Protein AF-A0A2V8WZ99-F1 (afdb_monomer_lite)

pLDDT: mean 81.67, std 11.85, range [50.06, 95.38]

Sequence (83 aa):
MWVARWRENVIQPDGVVQRVLRSAVLGPVSEFASRCEARVLLQSHLASLNSGQRRAEGTMLFAVFVTEHFEPAVLPTLKYATQ

Radius of gyration: 23.27 Å; chains: 1; bounding box: 56×26×65 Å

Foldseek 3Di:
DDKDWDWAFDQALQRDTDTDIDMDDLDDPVVDPDPVRSVVSVCVVCCVVPVPPDDDDDSHDVVCCCVPPNVVVPPPPPDPDDD

Structure (mmCIF, N/CA/C/O backbone):
data_AF-A0A2V8WZ99-F1
#
_entry.id   AF-A0A2V8WZ99-F1
#
loop_
_atom_site.group_PDB
_atom_site.id
_atom_site.type_symbol
_atom_site.label_atom_id
_atom_site.label_alt_id
_atom_site.label_comp_id
_atom_site.label_asym_id
_atom_site.label_entity_id
_atom_site.label_seq_id
_atom_site.pdbx_PDB_ins_code
_atom_site.Cartn_x
_atom_site.Cartn_y
_atom_site.Cartn_z
_atom_site.occupancy
_atom_site.B_iso_or_equiv
_atom_site.auth_seq_id
_atom_site.auth_comp_id
_atom_site.auth_asym_id
_atom_site.auth_atom_id
_atom_site.pdbx_PDB_model_num
ATOM 1 N N . MET A 1 1 ? 6.898 -6.982 -21.961 1.00 91.25 1 MET A N 1
ATOM 2 C CA . MET A 1 1 ? 6.358 -6.015 -20.981 1.00 91.25 1 MET A CA 1
ATOM 3 C C . MET A 1 1 ? 7.289 -5.926 -19.787 1.00 91.25 1 MET A C 1
ATOM 5 O O . MET A 1 1 ? 7.774 -6.964 -19.349 1.00 91.25 1 MET A O 1
ATOM 9 N N . TRP A 1 2 ? 7.507 -4.729 -19.249 1.00 93.31 2 TRP A N 1
ATOM 10 C CA . TRP A 1 2 ? 8.101 -4.538 -17.929 1.00 93.31 2 TRP A CA 1
ATOM 11 C C . TRP A 1 2 ? 7.011 -4.584 -16.860 1.00 93.31 2 TRP A C 1
ATOM 13 O O . TRP A 1 2 ? 6.014 -3.865 -16.937 1.00 93.31 2 TRP A O 1
ATOM 23 N N . VAL A 1 3 ? 7.205 -5.442 -15.859 1.00 94.12 3 VAL A N 1
ATOM 24 C CA . VAL A 1 3 ? 6.283 -5.605 -14.730 1.00 94.12 3 VAL A CA 1
ATOM 25 C C . VAL A 1 3 ? 7.057 -5.409 -13.435 1.00 94.12 3 VAL A C 1
ATOM 27 O O . VAL A 1 3 ? 8.001 -6.144 -13.145 1.00 94.12 3 VAL A O 1
ATOM 30 N N . ALA A 1 4 ? 6.642 -4.425 -12.649 1.00 93.19 4 ALA A N 1
ATOM 31 C CA . ALA A 1 4 ? 7.125 -4.218 -11.299 1.00 93.19 4 ALA A CA 1
ATOM 32 C C . ALA A 1 4 ? 6.414 -5.146 -10.320 1.00 93.19 4 ALA A C 1
ATOM 34 O O . ALA A 1 4 ? 5.216 -5.402 -10.446 1.00 93.19 4 ALA A O 1
ATOM 35 N N . ARG A 1 5 ? 7.150 -5.615 -9.311 1.00 93.94 5 ARG A N 1
ATOM 36 C CA . ARG A 1 5 ? 6.619 -6.383 -8.183 1.00 93.94 5 ARG A CA 1
ATOM 37 C C . ARG A 1 5 ? 7.238 -5.865 -6.896 1.00 93.94 5 ARG A C 1
ATOM 39 O O . ARG A 1 5 ? 8.456 -5.720 -6.822 1.00 93.94 5 ARG A O 1
ATOM 46 N N . TRP A 1 6 ? 6.413 -5.605 -5.892 1.00 92.81 6 TRP A N 1
ATOM 47 C CA . TRP A 1 6 ? 6.864 -5.158 -4.576 1.00 92.81 6 TRP A CA 1
ATOM 48 C C . TRP A 1 6 ? 5.979 -5.745 -3.484 1.00 92.81 6 TRP A C 1
ATOM 50 O O . TRP A 1 6 ? 4.892 -6.260 -3.742 1.00 92.81 6 TRP A O 1
ATOM 60 N N . ARG A 1 7 ? 6.473 -5.702 -2.249 1.00 91.94 7 ARG A N 1
ATOM 61 C CA . ARG A 1 7 ? 5.704 -6.094 -1.071 1.00 91.94 7 ARG A CA 1
ATOM 62 C C . ARG A 1 7 ? 5.311 -4.847 -0.305 1.00 91.94 7 ARG A C 1
ATOM 64 O O . ARG A 1 7 ? 6.181 -4.067 0.072 1.00 91.94 7 ARG A O 1
ATOM 71 N N . GLU A 1 8 ? 4.023 -4.703 -0.061 1.00 90.38 8 GLU A N 1
ATOM 72 C CA . GLU A 1 8 ? 3.446 -3.598 0.688 1.00 90.38 8 GLU A CA 1
ATOM 73 C C . GLU A 1 8 ? 2.866 -4.127 2.000 1.00 90.38 8 GLU A C 1
ATOM 75 O O . GLU A 1 8 ? 2.214 -5.169 2.016 1.00 90.38 8 GLU A O 1
ATOM 80 N N . ASN A 1 9 ? 3.119 -3.430 3.104 1.00 88.00 9 ASN A N 1
ATOM 81 C CA . ASN A 1 9 ? 2.474 -3.734 4.377 1.00 88.00 9 ASN A CA 1
ATOM 82 C C . ASN A 1 9 ? 1.116 -3.028 4.391 1.00 88.00 9 ASN A C 1
ATOM 84 O O . ASN A 1 9 ? 1.084 -1.811 4.287 1.00 88.00 9 ASN A O 1
ATOM 88 N N . VAL A 1 10 ? 0.008 -3.742 4.519 1.00 86.12 10 VAL A N 1
ATOM 89 C CA . VAL A 1 10 ? -1.359 -3.196 4.584 1.00 86.12 10 VAL A CA 1
ATOM 90 C C . VAL A 1 10 ? -1.910 -3.474 5.976 1.00 86.12 10 VAL A C 1
ATOM 92 O O . VAL A 1 10 ? -1.740 -4.590 6.456 1.00 86.12 10 VAL A O 1
ATOM 95 N N . ILE A 1 11 ? -2.523 -2.486 6.630 1.00 84.56 11 ILE A N 1
ATOM 96 C CA . ILE A 1 11 ? -3.186 -2.723 7.916 1.00 84.56 11 ILE A CA 1
ATOM 97 C C . ILE A 1 11 ? -4.597 -3.225 7.620 1.00 84.56 11 ILE A C 1
ATOM 99 O O . ILE A 1 11 ? -5.341 -2.588 6.879 1.00 84.56 11 ILE A O 1
ATOM 103 N N . GLN A 1 12 ? -4.933 -4.397 8.133 1.00 85.31 12 GLN A N 1
ATOM 104 C CA . GLN A 1 12 ? -6.231 -5.021 7.940 1.00 85.31 12 GLN A CA 1
ATOM 105 C C . GLN A 1 12 ? -7.287 -4.399 8.871 1.00 85.31 12 GLN A C 1
ATOM 107 O O . GLN A 1 12 ? -6.941 -3.695 9.823 1.00 85.31 12 GLN A O 1
ATOM 112 N N . PRO A 1 13 ? -8.586 -4.643 8.621 1.00 75.06 13 PRO A N 1
ATOM 113 C CA . PRO A 1 13 ? -9.666 -4.152 9.480 1.00 75.06 13 PRO A CA 1
ATOM 114 C C . PRO A 1 13 ? -9.628 -4.659 10.932 1.00 75.06 13 PRO A C 1
ATOM 116 O O . PRO A 1 13 ? -10.212 -4.028 11.806 1.00 75.06 13 PRO A O 1
ATOM 119 N N . ASP A 1 14 ? -8.949 -5.778 11.189 1.00 73.31 14 ASP A N 1
ATOM 120 C CA . ASP A 1 14 ? -8.635 -6.317 12.523 1.00 73.31 14 ASP A CA 1
ATOM 121 C C . ASP A 1 14 ? -7.346 -5.710 13.126 1.00 73.31 14 ASP A C 1
ATOM 123 O O . ASP A 1 14 ? -6.872 -6.140 14.176 1.00 73.31 14 ASP A O 1
ATOM 127 N N . GLY A 1 15 ? -6.746 -4.727 12.447 1.00 73.62 15 GLY A N 1
ATOM 128 C CA . GLY A 1 15 ? -5.482 -4.099 12.819 1.00 73.62 15 GLY A CA 1
ATOM 129 C C . GLY A 1 15 ? -4.236 -4.899 12.429 1.00 73.62 15 GLY A C 1
ATOM 130 O O . GLY A 1 15 ? -3.120 -4.405 12.609 1.00 73.62 15 GLY A O 1
ATOM 131 N N . VAL A 1 16 ? -4.372 -6.108 11.872 1.00 85.31 16 VAL A N 1
ATOM 132 C CA . VAL A 1 16 ? -3.220 -6.948 11.531 1.00 85.31 16 VAL A CA 1
ATOM 133 C C . VAL A 1 16 ? -2.500 -6.385 10.315 1.00 85.31 16 VAL A C 1
ATOM 135 O O . VAL A 1 16 ? -3.076 -6.147 9.257 1.00 85.31 16 VAL A O 1
ATOM 138 N N . VAL A 1 17 ? -1.186 -6.210 10.426 1.00 86.12 17 VAL A N 1
ATOM 139 C CA . VAL A 1 17 ? -0.371 -5.806 9.281 1.00 86.12 17 VAL A CA 1
ATOM 140 C C . VAL A 1 17 ? -0.088 -7.019 8.402 1.00 86.12 17 VAL A C 1
ATOM 142 O O . VAL A 1 17 ? 0.698 -7.896 8.759 1.00 86.12 17 VAL A O 1
ATOM 145 N N . GLN A 1 18 ? -0.674 -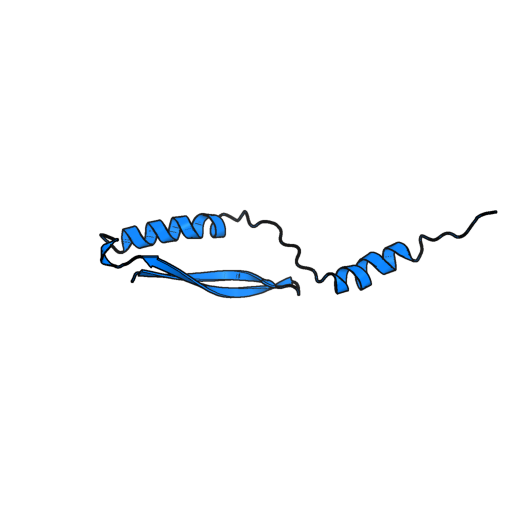7.046 7.210 1.00 90.38 18 GLN A N 1
ATOM 146 C CA . GLN A 1 18 ? -0.416 -8.075 6.214 1.00 90.38 18 GLN A CA 1
ATOM 147 C C . GLN A 1 18 ? 0.576 -7.588 5.159 1.00 90.38 18 GLN A C 1
ATOM 149 O O . GLN A 1 18 ? 0.436 -6.511 4.580 1.00 90.38 18 GLN A O 1
ATOM 154 N N . ARG A 1 19 ? 1.569 -8.424 4.843 1.00 91.62 19 ARG A N 1
ATOM 155 C CA . ARG A 1 19 ? 2.515 -8.168 3.754 1.00 91.62 19 ARG A CA 1
ATOM 156 C C . ARG A 1 19 ? 1.962 -8.712 2.440 1.00 91.62 19 ARG A C 1
ATOM 158 O O . ARG A 1 19 ? 2.002 -9.914 2.190 1.00 91.62 19 ARG A O 1
ATOM 165 N N . VAL A 1 20 ? 1.465 -7.822 1.593 1.00 92.56 20 VAL A N 1
ATOM 166 C CA . VAL A 1 20 ? 0.794 -8.161 0.336 1.00 92.56 20 VAL A CA 1
ATOM 167 C C . VAL A 1 20 ? 1.763 -8.011 -0.831 1.00 92.56 20 VAL A C 1
ATOM 169 O O . VAL A 1 20 ? 2.469 -7.009 -0.951 1.00 92.56 20 VAL A O 1
ATOM 172 N N . LEU A 1 21 ? 1.807 -9.016 -1.707 1.00 95.38 21 LEU A N 1
ATOM 173 C CA . LEU A 1 21 ? 2.513 -8.912 -2.980 1.00 95.38 21 LEU A CA 1
ATOM 174 C C . LEU A 1 21 ? 1.670 -8.074 -3.948 1.00 95.38 21 LEU A C 1
ATOM 176 O O . 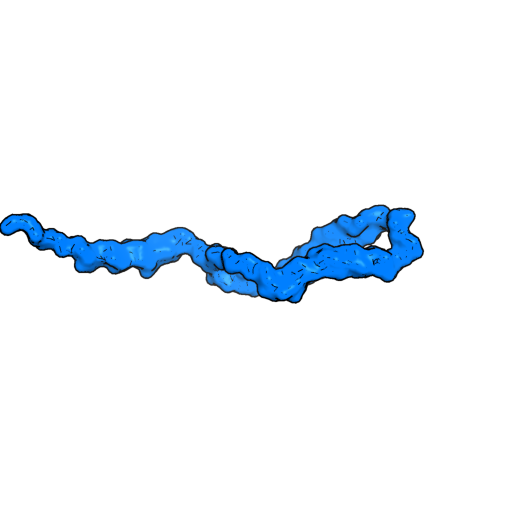LEU A 1 21 ? 0.543 -8.437 -4.275 1.00 95.38 21 LEU A O 1
ATOM 180 N N . ARG A 1 22 ? 2.233 -6.963 -4.413 1.00 93.62 22 ARG A N 1
ATOM 181 C CA . ARG A 1 22 ? 1.644 -6.073 -5.413 1.00 93.62 22 ARG A CA 1
ATOM 182 C C . ARG A 1 22 ? 2.438 -6.150 -6.709 1.00 93.62 22 ARG A C 1
ATOM 184 O O . ARG A 1 22 ? 3.625 -6.491 -6.715 1.00 93.62 22 ARG A O 1
ATOM 191 N N . SER A 1 23 ? 1.784 -5.806 -7.810 1.00 94.56 23 SER A N 1
ATOM 192 C CA . SER A 1 23 ? 2.432 -5.665 -9.107 1.00 94.56 23 SER A CA 1
ATOM 193 C C . SER A 1 23 ? 1.789 -4.570 -9.938 1.00 94.56 23 SER A C 1
ATOM 195 O O . SER A 1 23 ? 0.580 -4.374 -9.850 1.00 94.56 23 SER A O 1
ATOM 197 N N . ALA A 1 24 ? 2.582 -3.925 -10.789 1.00 93.75 24 ALA A N 1
ATOM 198 C CA . ALA A 1 24 ? 2.110 -2.959 -11.774 1.00 93.75 24 ALA A CA 1
ATOM 199 C C . ALA A 1 24 ? 2.865 -3.131 -13.090 1.00 93.75 24 ALA A C 1
ATOM 201 O O . ALA A 1 24 ? 4.054 -3.463 -13.105 1.00 93.75 24 ALA A O 1
ATOM 202 N N . VAL A 1 25 ? 2.169 -2.907 -14.200 1.00 94.81 25 VAL A N 1
ATOM 203 C CA . VAL A 1 25 ? 2.782 -2.853 -15.528 1.00 94.81 25 VAL A CA 1
ATOM 204 C C . VAL A 1 25 ? 3.408 -1.474 -15.692 1.00 94.81 25 VAL A C 1
ATOM 206 O O . VAL A 1 25 ? 2.717 -0.473 -15.551 1.00 94.81 25 VAL A O 1
ATOM 209 N N . LEU A 1 26 ? 4.712 -1.431 -15.967 1.00 92.06 26 LEU A N 1
ATOM 210 C CA . LEU A 1 26 ? 5.430 -0.175 -16.208 1.00 92.06 26 LEU A CA 1
ATOM 211 C C . LEU A 1 26 ? 5.334 0.252 -17.678 1.00 92.06 26 LEU A C 1
ATOM 213 O O . LEU A 1 26 ? 5.351 1.441 -17.959 1.00 92.06 26 LEU A O 1
ATOM 217 N N . GLY A 1 27 ? 5.222 -0.717 -18.595 1.00 92.75 27 GLY A N 1
ATOM 218 C CA . GLY A 1 27 ? 5.016 -0.485 -20.026 1.00 92.75 27 GLY A CA 1
ATOM 219 C C . GLY A 1 27 ? 5.605 -1.589 -20.923 1.00 92.75 27 GLY A C 1
ATOM 220 O O . GLY A 1 27 ? 6.143 -2.592 -20.429 1.00 92.75 27 GLY A O 1
ATOM 221 N N . PRO A 1 28 ? 5.484 -1.458 -22.253 1.00 94.62 28 PRO A N 1
ATOM 222 C CA . PRO A 1 28 ? 6.181 -2.270 -23.251 1.00 94.62 28 PRO A CA 1
ATOM 223 C C . PRO A 1 28 ? 7.703 -2.226 -23.095 1.00 94.62 28 PRO A C 1
ATOM 225 O O . PRO A 1 28 ? 8.266 -1.257 -22.612 1.00 94.62 28 PRO A O 1
ATOM 228 N N . VAL A 1 29 ? 8.402 -3.278 -23.533 1.00 91.56 29 VAL A N 1
ATOM 229 C CA . VAL A 1 29 ? 9.882 -3.296 -23.479 1.00 91.56 29 VAL A CA 1
ATOM 230 C C . VAL A 1 29 ? 10.486 -2.280 -24.451 1.00 91.56 29 VAL A C 1
ATOM 232 O O . VAL A 1 29 ? 11.546 -1.743 -24.169 1.00 91.56 29 VAL A O 1
ATOM 235 N N . SER A 1 30 ? 9.788 -1.986 -25.549 1.00 93.38 30 SER A N 1
ATOM 236 C CA . SER A 1 30 ? 10.187 -1.011 -26.567 1.00 93.38 30 SER A CA 1
ATOM 237 C C . SER A 1 30 ? 10.177 0.441 -26.089 1.00 93.38 30 SER A C 1
ATOM 239 O O . SER A 1 30 ? 10.832 1.270 -26.704 1.00 93.38 30 SER A O 1
ATOM 241 N N . GLU A 1 31 ? 9.437 0.756 -25.024 1.00 91.19 31 GLU A N 1
ATOM 242 C CA . GLU A 1 31 ? 9.333 2.122 -24.490 1.00 91.19 31 GLU A CA 1
ATOM 243 C C . GLU A 1 31 ? 10.475 2.484 -23.532 1.00 91.19 31 GLU A C 1
ATOM 245 O O . GLU A 1 31 ? 10.607 3.643 -23.161 1.00 91.19 31 GLU A O 1
ATOM 250 N N . PHE A 1 32 ? 11.315 1.517 -23.145 1.00 89.69 32 PHE A N 1
ATOM 251 C CA . PHE A 1 32 ? 12.440 1.745 -22.240 1.00 89.69 32 PHE A CA 1
ATOM 252 C C . PHE A 1 32 ? 13.748 1.408 -22.943 1.00 89.69 32 PHE A C 1
ATOM 254 O O . PHE A 1 32 ? 13.966 0.267 -23.355 1.00 89.69 32 PHE A O 1
ATOM 261 N N . ALA A 1 33 ? 14.663 2.373 -23.003 1.00 85.69 33 ALA A N 1
ATOM 262 C CA . ALA A 1 33 ? 15.985 2.173 -23.590 1.00 85.69 33 ALA A CA 1
ATOM 263 C C . ALA A 1 33 ? 16.847 1.228 -22.736 1.00 85.69 33 ALA A C 1
ATOM 265 O O . ALA A 1 33 ? 17.776 0.587 -23.229 1.00 85.69 33 ALA A O 1
ATOM 266 N N . SER A 1 34 ? 16.553 1.126 -21.434 1.00 89.94 34 SER A N 1
ATOM 267 C CA . SER A 1 34 ? 17.266 0.229 -20.527 1.00 89.94 34 SER A CA 1
ATOM 268 C C . SER A 1 34 ? 16.434 -0.199 -19.318 1.00 89.94 34 SER A C 1
ATOM 270 O O . SER A 1 34 ? 15.477 0.453 -18.903 1.00 89.94 34 SER A O 1
ATOM 272 N N . ARG A 1 35 ? 16.885 -1.267 -18.650 1.00 89.50 35 ARG A N 1
ATOM 273 C CA . ARG A 1 35 ? 16.361 -1.673 -17.335 1.00 89.50 35 ARG A CA 1
ATOM 274 C C . ARG A 1 35 ? 16.510 -0.573 -16.272 1.00 89.50 35 ARG A C 1
ATOM 276 O O . ARG A 1 35 ? 15.745 -0.559 -15.309 1.00 89.50 35 ARG A O 1
ATOM 283 N N . CYS A 1 36 ? 17.507 0.306 -16.406 1.00 92.06 36 CYS A N 1
ATOM 284 C CA . CYS A 1 36 ? 17.742 1.400 -15.464 1.00 92.06 36 CYS A CA 1
ATOM 285 C C . CYS A 1 36 ? 16.576 2.396 -15.483 1.00 92.06 36 CYS A C 1
ATOM 287 O O . CYS A 1 36 ? 16.047 2.746 -14.435 1.00 92.06 36 CYS A O 1
ATOM 289 N N . GLU A 1 37 ? 16.106 2.756 -16.674 1.00 92.06 37 GLU A N 1
ATOM 290 C CA . GLU A 1 37 ? 14.980 3.671 -16.864 1.00 92.06 37 GLU A CA 1
ATOM 291 C C . GLU A 1 37 ? 13.685 3.119 -16.247 1.00 92.06 37 GLU A C 1
ATOM 293 O O . GLU A 1 37 ? 13.027 3.791 -15.453 1.00 92.06 37 GLU A O 1
ATOM 298 N N . ALA A 1 38 ? 13.393 1.834 -16.480 1.00 91.31 38 ALA A N 1
ATOM 299 C CA . ALA A 1 38 ? 12.268 1.153 -15.838 1.00 91.31 38 ALA A CA 1
ATOM 300 C C . ALA A 1 38 ? 12.391 1.128 -14.298 1.00 91.31 38 ALA A C 1
ATOM 302 O O . ALA A 1 38 ? 11.390 1.211 -13.584 1.00 91.31 38 ALA A O 1
ATOM 303 N N . ARG A 1 39 ? 13.617 1.039 -13.757 1.00 91.12 39 ARG A N 1
ATOM 304 C CA . ARG A 1 39 ? 13.860 1.121 -12.306 1.00 91.12 39 ARG A CA 1
ATOM 305 C C . ARG A 1 39 ? 13.630 2.521 -11.748 1.00 91.12 39 ARG A C 1
ATOM 307 O O . ARG A 1 39 ? 13.106 2.615 -10.644 1.00 91.12 39 ARG A O 1
ATOM 314 N N . VAL A 1 40 ? 14.013 3.573 -12.469 1.00 92.50 40 VAL A N 1
ATOM 315 C CA . VAL A 1 40 ? 13.762 4.963 -12.052 1.00 92.50 40 VAL A CA 1
ATOM 316 C C . VAL A 1 40 ? 12.259 5.215 -11.975 1.00 92.50 40 VAL A C 1
ATOM 318 O O . VAL A 1 40 ? 11.777 5.710 -10.959 1.00 92.50 40 VAL A O 1
ATOM 321 N N . LEU A 1 41 ? 11.503 4.775 -12.984 1.00 91.19 41 LEU A N 1
ATOM 322 C CA . LEU A 1 41 ? 10.043 4.887 -12.977 1.00 91.19 41 LEU A CA 1
ATOM 323 C C . LEU A 1 41 ? 9.423 4.121 -11.798 1.00 91.19 41 LEU A C 1
ATOM 325 O O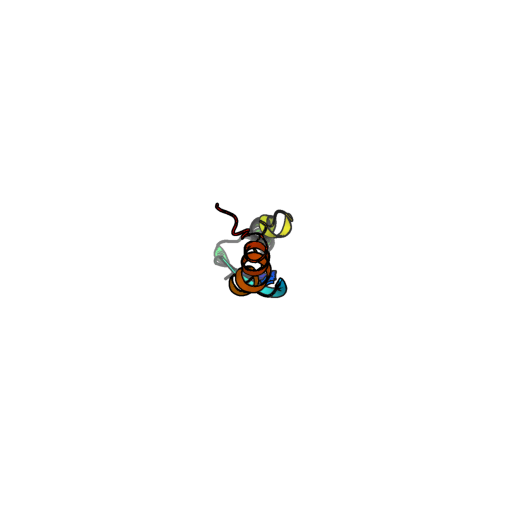 . LEU A 1 41 ? 8.571 4.654 -11.085 1.00 91.19 41 LEU A O 1
ATOM 329 N N . LEU A 1 42 ? 9.902 2.901 -11.526 1.00 91.75 42 LEU A N 1
ATOM 330 C CA . LEU A 1 42 ? 9.493 2.144 -10.342 1.00 91.75 42 LEU A CA 1
ATOM 331 C C . LEU A 1 42 ? 9.830 2.879 -9.035 1.00 91.75 42 LEU A C 1
ATOM 333 O O . LEU A 1 42 ? 9.020 2.890 -8.113 1.00 91.75 42 LEU A O 1
ATOM 337 N N . GLN A 1 43 ? 11.011 3.485 -8.933 1.00 91.62 43 GLN A N 1
ATOM 338 C CA . GLN A 1 43 ? 11.420 4.218 -7.739 1.00 91.62 43 GLN A CA 1
ATOM 339 C C . GLN A 1 43 ? 10.502 5.413 -7.479 1.00 91.62 43 GLN A C 1
ATOM 341 O O . GLN A 1 43 ? 10.055 5.575 -6.347 1.00 91.62 43 GLN A O 1
ATOM 346 N N . SER A 1 44 ? 10.160 6.188 -8.511 1.00 90.19 44 SER A N 1
ATOM 347 C CA . SER A 1 44 ? 9.188 7.281 -8.399 1.00 90.19 44 SER A CA 1
ATOM 348 C C . SER A 1 44 ? 7.812 6.774 -7.967 1.00 90.19 44 SER A C 1
ATOM 350 O O . SER A 1 44 ? 7.192 7.360 -7.083 1.00 90.19 44 SER A O 1
ATOM 352 N N . HIS A 1 45 ? 7.360 5.643 -8.516 1.00 87.44 45 HIS A N 1
ATOM 353 C CA . HIS A 1 45 ? 6.089 5.026 -8.129 1.00 87.44 45 HIS A CA 1
ATOM 354 C C . HIS A 1 45 ? 6.072 4.583 -6.656 1.00 87.44 45 HIS A C 1
ATOM 356 O O . HIS A 1 45 ? 5.067 4.728 -5.966 1.00 87.44 45 HIS A O 1
ATOM 362 N N . LEU A 1 46 ? 7.186 4.045 -6.152 1.00 90.31 46 LEU A N 1
ATOM 363 C CA . LEU A 1 46 ? 7.305 3.601 -4.760 1.00 90.31 46 LEU A CA 1
ATOM 364 C C . LEU A 1 46 ? 7.691 4.724 -3.791 1.00 90.31 46 LEU A C 1
ATOM 366 O O . LEU A 1 46 ? 7.651 4.504 -2.584 1.00 90.31 46 LEU A O 1
ATOM 370 N N . ALA A 1 47 ? 8.073 5.908 -4.274 1.00 89.19 47 ALA A N 1
ATOM 371 C CA . ALA A 1 47 ? 8.536 7.000 -3.423 1.00 89.19 47 ALA A CA 1
ATOM 372 C C . ALA A 1 47 ? 7.456 7.452 -2.432 1.00 89.19 47 ALA A C 1
ATOM 374 O O . ALA A 1 47 ? 7.756 7.644 -1.257 1.00 89.19 47 ALA A O 1
ATOM 375 N N . SER A 1 48 ? 6.196 7.538 -2.870 1.00 79.06 48 SER A N 1
ATOM 376 C CA . SER A 1 48 ? 5.066 7.865 -1.992 1.00 79.06 48 SER A CA 1
ATOM 377 C C . SER A 1 48 ? 4.876 6.807 -0.902 1.00 79.06 48 SER A C 1
ATOM 379 O O . SER A 1 48 ? 4.781 7.154 0.274 1.00 79.06 48 SER A O 1
ATOM 381 N N . LEU A 1 49 ? 4.923 5.520 -1.267 1.00 80.75 49 LEU A N 1
ATOM 382 C CA . LEU A 1 49 ? 4.816 4.395 -0.331 1.00 80.75 49 LEU A CA 1
ATOM 383 C C . LEU A 1 49 ? 5.975 4.363 0.677 1.00 80.75 49 LEU A C 1
ATOM 385 O O . LEU A 1 49 ? 5.768 4.075 1.853 1.00 80.75 49 LEU A O 1
ATOM 389 N N . ASN A 1 50 ? 7.190 4.670 0.225 1.00 84.00 50 ASN A N 1
ATOM 390 C CA . ASN A 1 50 ? 8.401 4.630 1.045 1.00 84.00 50 ASN A CA 1
ATOM 391 C C . ASN A 1 50 ? 8.637 5.910 1.856 1.00 84.00 50 ASN A C 1
ATOM 393 O O . ASN A 1 50 ? 9.481 5.905 2.747 1.00 84.00 50 ASN A O 1
ATOM 397 N N . SER A 1 51 ? 7.915 6.996 1.569 1.00 83.12 51 SER A N 1
ATOM 398 C CA . SER A 1 51 ? 8.096 8.297 2.228 1.00 83.12 51 SER A CA 1
ATOM 399 C C . SER A 1 51 ? 7.779 8.287 3.727 1.00 83.12 51 SER A C 1
ATOM 401 O O . SER A 1 51 ? 8.053 9.263 4.421 1.00 83.12 51 SER A O 1
ATOM 403 N N . GLY A 1 52 ? 7.150 7.219 4.228 1.00 72.44 52 GLY A N 1
ATOM 404 C CA . GLY A 1 52 ? 6.661 7.146 5.602 1.00 72.44 52 GLY A CA 1
ATOM 405 C C . GLY A 1 52 ? 5.449 8.045 5.869 1.00 72.44 52 GLY A C 1
ATOM 406 O O . GLY A 1 52 ? 4.865 7.955 6.944 1.00 72.44 52 GLY A O 1
ATOM 407 N N . GLN A 1 53 ? 5.006 8.852 4.895 1.00 70.25 53 GLN A N 1
ATOM 408 C CA . GLN A 1 53 ? 3.808 9.690 4.986 1.00 70.25 53 GLN A CA 1
ATOM 409 C C . GLN A 1 53 ? 2.541 8.892 4.683 1.00 70.25 53 GLN A C 1
ATOM 411 O O . GLN A 1 53 ? 1.717 9.266 3.846 1.00 70.25 53 GLN A O 1
ATOM 416 N N . ARG A 1 54 ? 2.383 7.746 5.347 1.00 67.62 54 ARG A N 1
ATOM 417 C CA . ARG A 1 54 ? 1.150 6.987 5.206 1.00 67.62 54 ARG A CA 1
ATOM 418 C C . ARG A 1 54 ? 0.035 7.754 5.905 1.00 67.62 54 ARG A C 1
ATOM 420 O O . ARG A 1 54 ? 0.158 8.103 7.077 1.00 67.62 54 ARG A O 1
ATOM 427 N N . ARG A 1 55 ? -1.054 8.016 5.181 1.00 67.44 55 ARG A N 1
ATOM 428 C CA . ARG A 1 55 ? -2.278 8.546 5.783 1.00 67.44 55 ARG A CA 1
ATOM 429 C C . ARG A 1 55 ? -2.699 7.597 6.906 1.00 67.44 55 ARG A C 1
ATOM 431 O O . ARG A 1 55 ? -2.672 6.385 6.712 1.00 67.44 55 ARG A O 1
ATOM 438 N N . ALA A 1 56 ? -3.065 8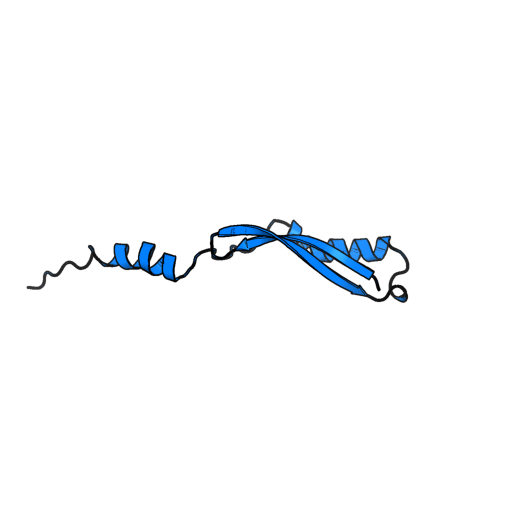.145 8.064 1.00 65.06 56 ALA A N 1
ATOM 439 C CA . ALA A 1 56 ? -3.682 7.352 9.117 1.00 65.06 56 ALA A CA 1
ATOM 440 C C . ALA A 1 56 ? -4.972 6.737 8.555 1.00 65.06 56 ALA A C 1
ATOM 442 O O . ALA A 1 56 ? -5.907 7.455 8.194 1.00 65.06 56 ALA A O 1
ATOM 443 N N . GLU A 1 57 ? -4.981 5.418 8.414 1.00 64.88 57 GLU A N 1
ATOM 444 C CA . GLU A 1 57 ? -6.165 4.654 8.043 1.00 64.88 57 GLU A CA 1
ATOM 445 C C . GLU A 1 57 ? -6.841 4.215 9.345 1.00 64.88 57 GLU A C 1
ATOM 447 O O . GLU A 1 57 ? -6.170 3.774 10.276 1.00 64.88 57 GLU A O 1
ATOM 452 N N . GLY A 1 58 ? -8.158 4.404 9.456 1.00 63.91 58 GLY A N 1
ATOM 453 C CA . GLY A 1 58 ? -8.914 3.905 10.602 1.00 63.91 58 GLY A CA 1
ATOM 454 C C . GLY A 1 58 ? -8.961 2.382 10.545 1.00 63.91 58 GLY A C 1
ATOM 455 O O . GLY A 1 58 ? -9.570 1.819 9.642 1.00 63.91 58 GLY A O 1
ATOM 456 N N . THR A 1 59 ? -8.303 1.719 11.490 1.00 68.88 59 THR A N 1
ATOM 457 C CA . THR A 1 59 ? -8.087 0.261 11.509 1.00 68.88 59 THR A CA 1
ATOM 458 C C . THR A 1 59 ? -9.062 -0.456 12.432 1.00 68.88 59 THR A C 1
ATOM 460 O O . THR A 1 59 ? -8.687 -1.399 13.121 1.00 68.88 59 THR A O 1
ATOM 463 N N . MET A 1 60 ? -10.292 0.044 12.528 1.00 72.62 60 MET A N 1
ATOM 464 C CA . MET A 1 60 ? -11.277 -0.477 13.465 1.00 72.62 60 MET A CA 1
ATOM 465 C C . MET A 1 60 ? -12.578 -0.786 12.753 1.00 72.62 60 MET A C 1
ATOM 467 O O . MET A 1 60 ? -13.114 0.024 11.993 1.00 72.62 60 MET A O 1
ATOM 471 N N . LEU A 1 61 ? -13.116 -1.958 13.067 1.00 74.06 61 LEU A N 1
ATOM 472 C CA . LEU A 1 61 ? -14.471 -2.304 12.694 1.00 74.06 61 LEU A CA 1
ATOM 473 C C . LEU A 1 61 ? -15.445 -1.416 13.464 1.00 74.06 61 LEU A C 1
ATOM 475 O O . LEU A 1 61 ? -15.396 -1.323 14.682 1.00 74.06 61 LEU A O 1
ATOM 479 N N . PHE A 1 62 ? -16.389 -0.798 12.769 1.00 70.44 62 PHE A N 1
ATOM 480 C CA . PHE A 1 62 ? -17.401 0.030 13.420 1.00 70.44 62 PHE A CA 1
ATOM 481 C C . PHE A 1 62 ? -18.240 -0.750 14.445 1.00 70.44 62 PHE A C 1
ATOM 483 O O . PHE A 1 62 ? -18.683 -0.182 15.430 1.00 70.44 62 PHE A O 1
ATOM 490 N N . ALA A 1 63 ? -18.417 -2.05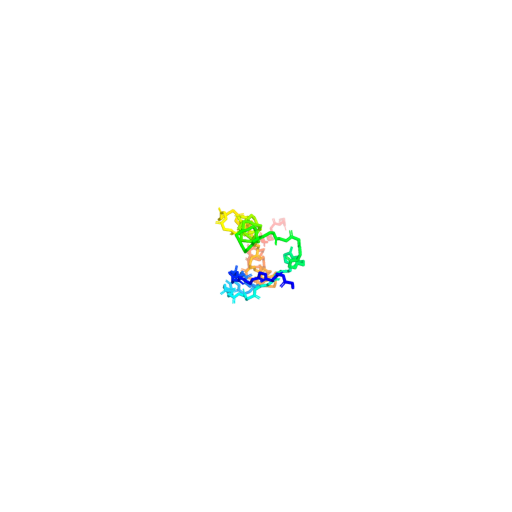9 14.256 1.00 75.81 63 ALA A N 1
ATOM 491 C CA . ALA A 1 63 ? -19.071 -2.910 15.247 1.00 75.81 63 ALA A CA 1
ATOM 492 C C . ALA A 1 63 ? -18.286 -2.943 16.565 1.00 75.81 63 ALA A C 1
ATOM 494 O O . ALA A 1 63 ? -18.882 -2.728 17.615 1.00 75.81 63 ALA A O 1
ATOM 495 N N . VAL A 1 64 ? -16.961 -3.111 16.483 1.00 72.75 64 VAL A N 1
ATOM 496 C CA . VAL A 1 64 ? -16.025 -2.978 17.613 1.00 72.75 64 VAL A CA 1
ATOM 497 C C . VAL A 1 64 ? -16.145 -1.574 18.196 1.00 72.75 64 VAL A C 1
ATOM 499 O O . VAL A 1 64 ? -16.367 -1.417 19.384 1.00 72.75 64 VAL A O 1
ATOM 502 N N . PHE A 1 65 ? -16.148 -0.539 17.357 1.00 81.81 65 PHE A N 1
ATOM 503 C CA . PHE A 1 65 ? -16.340 0.826 17.839 1.00 81.81 65 PHE A CA 1
ATOM 504 C C . PHE A 1 65 ? -17.665 1.021 18.604 1.00 81.81 65 PHE A C 1
ATOM 506 O O . PHE A 1 65 ? -17.688 1.638 19.664 1.00 81.81 65 PHE A O 1
ATOM 513 N N . VAL A 1 66 ? -18.785 0.513 18.096 1.00 81.75 66 VAL A N 1
ATOM 514 C CA . VAL A 1 66 ? -20.109 0.736 18.688 1.00 81.75 66 VAL A CA 1
ATOM 515 C C . VAL A 1 66 ? -20.277 -0.050 19.979 1.00 81.75 66 VAL A C 1
ATOM 517 O O . VAL A 1 66 ? -20.622 0.537 21.002 1.00 81.75 66 VAL A O 1
ATOM 520 N N . THR A 1 67 ? -19.993 -1.351 19.932 1.00 82.62 67 THR A N 1
ATOM 521 C CA . THR A 1 67 ? -20.116 -2.214 21.113 1.00 82.62 67 THR A CA 1
ATOM 522 C C . THR A 1 67 ? -19.089 -1.869 22.186 1.00 82.62 67 THR A C 1
ATOM 524 O O . THR A 1 67 ? -19.414 -1.895 23.368 1.00 82.62 67 THR A O 1
ATOM 527 N N . GL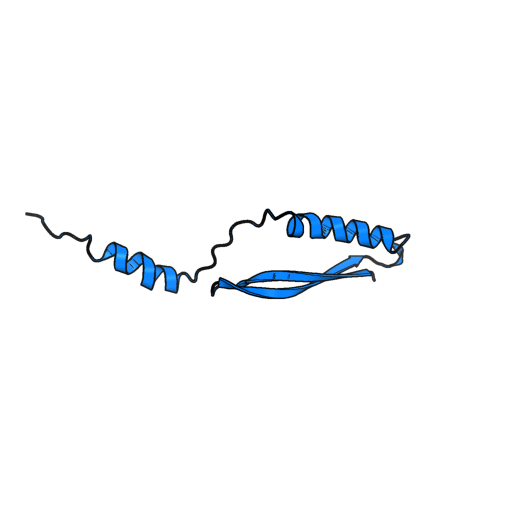U A 1 68 ? -17.864 -1.498 21.811 1.00 78.12 68 GLU A N 1
ATOM 528 C CA . GLU A 1 68 ? -16.776 -1.323 22.780 1.00 78.12 68 GLU A CA 1
ATOM 529 C C . GLU A 1 68 ? -16.523 0.130 23.193 1.00 78.12 68 GLU A C 1
ATOM 531 O O . GLU A 1 68 ? -15.966 0.371 24.265 1.00 78.12 68 GLU A O 1
ATOM 536 N N . HIS A 1 69 ? -16.901 1.119 22.381 1.00 81.75 69 HIS A N 1
ATOM 537 C CA . HIS A 1 69 ? -16.601 2.527 22.675 1.00 81.75 69 HIS A CA 1
ATOM 538 C C . HIS A 1 69 ? -17.843 3.389 22.805 1.00 81.75 69 HIS A C 1
ATOM 540 O O . HIS A 1 69 ? -17.905 4.234 23.695 1.00 81.75 69 HIS A O 1
ATOM 546 N N . PHE A 1 70 ? -18.837 3.190 21.949 1.00 78.56 70 PHE A N 1
ATOM 547 C CA . PHE A 1 70 ? -20.008 4.054 21.937 1.00 78.56 70 PHE A CA 1
ATOM 548 C C . PHE A 1 70 ? -21.023 3.685 23.026 1.00 78.56 70 PHE A C 1
ATOM 550 O O . PHE A 1 70 ? -21.371 4.533 23.847 1.00 78.56 70 PHE A O 1
ATOM 557 N N . GLU A 1 71 ? -21.471 2.427 23.072 1.00 84.56 71 GLU A N 1
ATOM 558 C CA . GLU A 1 71 ? -22.487 1.971 24.032 1.00 84.56 71 GLU A CA 1
ATOM 559 C C . GLU A 1 71 ? -22.051 2.153 25.498 1.00 84.56 71 GLU A C 1
ATOM 561 O O . GLU A 1 71 ? -22.810 2.743 26.275 1.00 84.56 71 GLU A O 1
ATOM 566 N N . PRO A 1 72 ? -20.826 1.766 25.908 1.00 75.81 72 PRO A N 1
ATOM 567 C CA . PRO A 1 72 ? -20.392 1.933 27.294 1.00 75.81 72 PRO A CA 1
ATOM 568 C C . PRO A 1 72 ? -20.218 3.401 27.698 1.00 75.81 72 PRO A C 1
ATOM 570 O O . PRO A 1 72 ? -20.421 3.746 28.860 1.00 75.81 72 PRO A O 1
ATOM 573 N N . ALA A 1 73 ? -19.851 4.275 26.755 1.00 78.50 73 ALA A N 1
ATOM 574 C CA . ALA A 1 73 ? -19.671 5.702 27.019 1.00 78.50 73 ALA A CA 1
ATOM 575 C C . ALA A 1 73 ? -21.004 6.449 27.169 1.00 78.50 73 ALA A C 1
ATOM 577 O O . ALA A 1 73 ? -21.061 7.463 27.861 1.00 78.50 73 ALA A O 1
ATOM 578 N N . VAL A 1 74 ? -22.070 5.948 26.543 1.00 71.25 74 VAL A N 1
ATOM 579 C CA . VAL A 1 74 ? -23.410 6.549 26.577 1.00 71.25 74 VAL A CA 1
ATOM 580 C C . VAL A 1 74 ? -24.223 6.119 27.804 1.00 71.25 74 VAL A C 1
ATOM 582 O O . VAL A 1 74 ? -25.053 6.891 28.287 1.00 71.25 74 VAL A O 1
ATOM 585 N N . LEU A 1 75 ? -24.008 4.909 28.332 1.00 63.41 75 LEU A N 1
ATOM 586 C CA . LEU A 1 75 ? -24.952 4.295 29.275 1.00 63.41 75 LEU A CA 1
ATOM 587 C C . LEU A 1 75 ? -24.864 4.716 30.764 1.00 63.41 75 LEU A C 1
ATOM 589 O O . LEU A 1 75 ? -25.904 4.624 31.415 1.00 63.41 75 LEU A O 1
ATOM 593 N N . PRO A 1 76 ? -23.763 5.249 31.345 1.00 59.53 76 PRO A N 1
ATOM 594 C CA . PRO A 1 76 ? -23.808 5.782 32.712 1.00 59.53 76 PRO A CA 1
ATOM 595 C C . PRO A 1 76 ? -24.007 7.306 32.794 1.00 59.53 76 PRO A C 1
ATOM 597 O O . PRO A 1 76 ? -24.214 7.826 33.890 1.00 59.53 76 PRO A O 1
ATOM 600 N N . THR A 1 77 ? -23.974 8.051 31.680 1.00 56.53 77 THR A N 1
ATOM 601 C CA . THR A 1 77 ? -24.179 9.518 31.686 1.00 56.53 77 THR A CA 1
ATOM 602 C C . THR A 1 77 ? -25.629 9.949 31.480 1.00 56.53 77 THR A C 1
ATOM 604 O O . THR A 1 77 ? -25.931 11.140 31.574 1.00 56.53 77 THR A O 1
ATOM 607 N N . LEU A 1 78 ? -26.552 9.007 31.277 1.00 59.53 78 LEU A N 1
ATOM 608 C CA . LEU A 1 78 ? -27.986 9.268 31.371 1.00 59.53 78 LEU A CA 1
ATOM 609 C C . LEU A 1 78 ? -28.396 9.372 32.850 1.00 59.53 78 LEU A C 1
ATOM 611 O O . LEU A 1 78 ? -29.011 8.478 33.426 1.00 59.53 78 LEU A O 1
ATOM 615 N N . LYS A 1 79 ? -28.059 10.505 33.483 1.00 58.16 79 LYS A N 1
ATOM 616 C CA . LYS A 1 79 ? -28.757 10.943 34.697 1.00 58.16 79 LYS A CA 1
ATOM 617 C C . LYS A 1 79 ? -30.201 11.268 34.315 1.00 58.16 79 LYS A C 1
ATOM 619 O O . LYS A 1 79 ? -30.458 12.316 33.730 1.00 58.16 79 LYS A O 1
ATOM 624 N N . TYR A 1 80 ? -31.151 10.423 34.700 1.00 63.47 80 TYR A N 1
ATOM 625 C CA . TYR A 1 80 ? -32.531 10.877 34.847 1.00 63.47 80 TYR A CA 1
ATOM 626 C C . TYR A 1 80 ? -32.645 11.647 36.166 1.00 63.47 80 TYR A C 1
ATOM 628 O O . TYR A 1 80 ? -32.601 11.042 37.233 1.00 63.47 80 TYR A O 1
ATOM 636 N N . ALA A 1 81 ? -32.759 12.975 36.103 1.00 53.09 81 ALA A N 1
ATOM 637 C CA . ALA A 1 81 ? -33.260 13.786 37.216 1.00 53.09 81 ALA A CA 1
ATOM 638 C C . ALA A 1 81 ? -33.832 15.126 36.713 1.00 53.09 81 ALA A C 1
ATOM 640 O O . ALA A 1 81 ? -33.190 16.170 36.764 1.00 53.09 81 ALA A O 1
ATOM 641 N N . THR A 1 82 ? -35.054 15.067 36.195 1.00 60.94 82 THR A N 1
ATOM 642 C CA . THR A 1 82 ? -36.087 16.118 36.290 1.00 60.94 82 THR A CA 1
ATOM 643 C C . THR A 1 82 ? -37.271 15.403 36.958 1.00 60.94 82 THR A C 1
ATOM 645 O O . THR A 1 82 ? -37.528 14.258 36.594 1.00 60.94 82 THR A O 1
ATOM 648 N N . GLN A 1 83 ? -37.985 15.904 37.965 1.00 50.06 83 GLN A N 1
ATOM 649 C CA . GLN A 1 83 ? -38.103 17.213 38.612 1.00 50.06 83 GLN A CA 1
ATOM 650 C C . GLN A 1 83 ? -38.142 17.034 40.135 1.00 50.06 83 GLN A C 1
ATOM 652 O O . GLN A 1 83 ? -38.478 15.911 40.577 1.00 50.06 83 GLN A O 1
#

Secondary structure (DSSP, 8-state):
-EEEEEEEEEE-TTS-EEEEEEEEEEE-GGG-SSHHHHHHHHHHHHHHHHTS---------HHHHIIIIIHHHHSSS------